Protein AF-A0AAJ1BRF3-F1 (afdb_monomer_lite)

Radius of gyration: 14.61 Å; chains: 1; bounding box: 35×31×42 Å

Structure (mmCIF, N/CA/C/O backbone):
data_AF-A0AAJ1BRF3-F1
#
_entry.id   AF-A0AAJ1BRF3-F1
#
loop_
_atom_site.group_PDB
_atom_site.id
_atom_site.type_symbol
_atom_site.label_atom_id
_atom_site.label_alt_id
_atom_site.label_comp_id
_atom_site.label_asym_id
_atom_site.label_entity_id
_atom_site.label_seq_id
_atom_site.pdbx_PDB_ins_code
_atom_site.Cartn_x
_atom_site.Cartn_y
_atom_site.Cartn_z
_atom_site.occupancy
_atom_site.B_iso_or_equiv
_atom_site.auth_seq_id
_atom_site.auth_comp_id
_atom_site.auth_asym_id
_atom_site.auth_atom_id
_atom_site.pdbx_PDB_model_num
ATOM 1 N N . MET A 1 1 ? -19.219 22.115 26.175 1.00 54.06 1 MET A N 1
ATOM 2 C CA . MET A 1 1 ? -19.629 21.083 25.203 1.00 54.06 1 MET A CA 1
ATOM 3 C C . MET A 1 1 ? -18.493 20.089 25.088 1.00 54.06 1 MET A C 1
ATOM 5 O O . MET A 1 1 ? -17.418 20.471 24.651 1.00 54.06 1 MET A O 1
ATOM 9 N N . THR A 1 2 ? -18.680 18.864 25.563 1.00 70.56 2 THR A N 1
ATOM 10 C CA . THR A 1 2 ? -17.731 17.767 25.352 1.00 70.56 2 THR A CA 1
ATOM 11 C C . THR A 1 2 ? -17.885 17.290 23.911 1.00 70.56 2 THR A C 1
ATOM 13 O O . THR A 1 2 ? -18.897 16.693 23.563 1.00 70.56 2 THR A O 1
ATOM 16 N N . GLY A 1 3 ? -16.935 17.646 23.047 1.00 82.31 3 GLY A N 1
ATOM 17 C CA . GLY A 1 3 ? -16.916 17.186 21.660 1.00 82.31 3 GLY A CA 1
ATOM 18 C C . GLY A 1 3 ? -16.377 15.761 21.573 1.00 82.31 3 GLY A C 1
ATOM 19 O O . GLY A 1 3 ? -15.390 15.432 22.230 1.00 82.31 3 GLY A O 1
ATOM 20 N N . HIS A 1 4 ? -17.013 14.922 20.761 1.00 85.44 4 HIS A N 1
ATOM 21 C CA . HIS A 1 4 ? -16.432 13.644 20.360 1.00 85.44 4 HIS A CA 1
ATOM 22 C C . HIS A 1 4 ? -15.275 13.890 19.387 1.00 85.44 4 HIS A C 1
ATOM 24 O O . HIS A 1 4 ? -15.340 14.788 18.548 1.00 85.44 4 HIS A O 1
ATOM 30 N N . THR A 1 5 ? -14.218 13.086 19.483 1.00 90.19 5 THR A N 1
ATOM 31 C CA . THR A 1 5 ? -13.155 13.055 18.469 1.00 90.19 5 THR A CA 1
ATOM 32 C C . THR A 1 5 ? -13.469 11.968 17.446 1.00 90.19 5 THR A C 1
ATOM 34 O O . THR A 1 5 ? -14.124 10.980 17.784 1.00 90.19 5 THR A O 1
ATOM 37 N N . LEU A 1 6 ? -12.961 12.087 16.215 1.00 84.62 6 LEU A N 1
ATOM 38 C CA . LEU A 1 6 ? -13.078 11.007 15.223 1.00 84.62 6 LEU A CA 1
ATOM 39 C C . LEU A 1 6 ? -12.500 9.694 15.767 1.00 84.62 6 LEU A C 1
ATOM 41 O O . LEU A 1 6 ? -13.110 8.643 15.613 1.00 84.62 6 LEU A O 1
ATOM 45 N N . ARG A 1 7 ? -11.391 9.773 16.513 1.00 85.56 7 ARG A N 1
ATOM 46 C CA . ARG A 1 7 ? -10.784 8.624 17.196 1.00 85.56 7 ARG A CA 1
ATOM 47 C C . ARG A 1 7 ? -11.739 7.955 18.191 1.00 85.56 7 ARG A C 1
ATOM 49 O O . ARG A 1 7 ? -11.745 6.737 18.271 1.00 85.56 7 ARG A O 1
ATOM 56 N N . SER A 1 8 ? -12.556 8.721 18.922 1.00 87.81 8 SER A N 1
ATOM 57 C CA . SER A 1 8 ? -13.551 8.156 19.855 1.00 87.81 8 SER A CA 1
ATOM 58 C C . SER A 1 8 ? -14.765 7.520 19.173 1.00 87.81 8 SER A C 1
ATOM 60 O O . SER A 1 8 ? -15.526 6.821 19.834 1.00 87.81 8 SER A O 1
ATOM 62 N N . LEU A 1 9 ? -14.963 7.785 17.879 1.00 90.75 9 LEU A N 1
ATOM 63 C CA . LEU A 1 9 ? -16.090 7.280 17.091 1.00 90.75 9 LEU A CA 1
ATOM 64 C C . LEU A 1 9 ? -15.674 6.179 16.103 1.00 90.75 9 LEU A C 1
ATOM 66 O O . LEU A 1 9 ? -16.537 5.506 15.547 1.00 90.75 9 LEU A O 1
ATOM 70 N N . ALA A 1 10 ? -14.374 5.998 15.867 1.00 88.62 10 ALA A N 1
ATOM 71 C CA . ALA A 1 10 ? -13.855 5.019 14.924 1.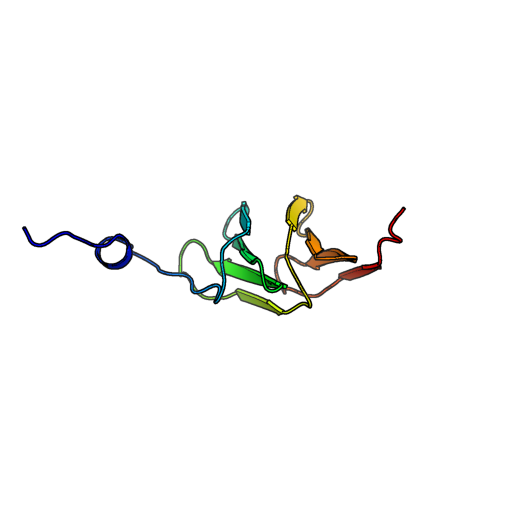00 88.62 10 ALA A CA 1
ATOM 72 C C . ALA A 1 10 ? -13.821 3.612 15.537 1.00 88.62 10 ALA A C 1
ATOM 74 O O . ALA A 1 10 ? -13.316 3.417 16.641 1.00 88.62 10 ALA A O 1
ATOM 75 N N . SER A 1 11 ? -14.295 2.614 14.787 1.00 89.00 11 SER A N 1
ATOM 76 C CA . SER A 1 11 ? -14.157 1.201 15.168 1.00 89.00 11 SER A CA 1
ATOM 77 C C . SER A 1 11 ? -12.707 0.724 15.100 1.00 89.00 11 SER A C 1
ATOM 79 O O . SER A 1 11 ? -12.312 -0.166 15.847 1.00 89.00 11 SER A O 1
ATOM 81 N N . LEU A 1 12 ? -11.915 1.306 14.197 1.00 90.62 12 LEU A N 1
ATOM 82 C CA . LEU A 1 12 ? -10.538 0.922 13.929 1.00 90.62 12 LEU A CA 1
ATOM 83 C C . LEU A 1 12 ? -9.694 2.165 13.625 1.00 90.62 12 LEU A C 1
ATOM 85 O O . LEU A 1 12 ? -10.157 3.088 12.958 1.00 90.62 12 LEU A O 1
ATOM 89 N N . VAL A 1 13 ? -8.444 2.167 14.090 1.00 92.12 13 VAL A N 1
ATOM 90 C CA . VAL A 1 13 ? -7.458 3.216 13.799 1.00 92.12 13 VAL A CA 1
ATOM 91 C C . VAL A 1 13 ? -6.207 2.569 13.214 1.00 92.12 13 VAL A C 1
ATOM 93 O O . VAL A 1 13 ? -5.715 1.582 13.761 1.00 92.12 13 VAL A O 1
ATOM 96 N N . ARG A 1 14 ? -5.711 3.118 12.099 1.00 93.12 14 ARG A N 1
ATOM 97 C CA . ARG A 1 14 ? -4.464 2.707 11.442 1.00 93.12 14 ARG A CA 1
ATOM 98 C C . ARG A 1 14 ? -3.444 3.814 11.559 1.00 93.12 14 ARG A C 1
ATOM 100 O O . ARG A 1 14 ? -3.654 4.910 11.048 1.00 93.12 14 ARG A O 1
ATOM 107 N N . GLU A 1 15 ? -2.368 3.522 12.271 1.00 92.50 15 GLU A N 1
ATOM 108 C CA . GLU A 1 15 ? -1.292 4.478 12.480 1.00 92.50 15 GLU A CA 1
ATOM 109 C C . GLU A 1 15 ? -0.301 4.357 11.321 1.00 92.50 15 GLU A C 1
ATOM 111 O O . GLU A 1 15 ? 0.419 3.367 11.175 1.00 92.50 15 GLU A O 1
ATOM 116 N N . LEU A 1 16 ? -0.291 5.380 10.472 1.00 94.81 16 LEU A N 1
ATOM 117 C CA . LEU A 1 16 ? 0.648 5.479 9.361 1.00 94.81 16 LEU A CA 1
ATOM 118 C C . LEU A 1 16 ? 1.978 6.118 9.796 1.00 94.81 16 LEU A C 1
ATOM 120 O O . LEU A 1 16 ? 3.002 5.869 9.173 1.00 94.81 16 LEU A O 1
ATOM 124 N N . GLY A 1 17 ? 1.969 6.900 10.882 1.00 93.00 17 GLY A N 1
ATOM 125 C CA . GLY A 1 17 ? 3.146 7.580 11.442 1.00 93.00 17 GLY A CA 1
ATOM 126 C C . GLY A 1 17 ? 3.408 8.975 10.865 1.00 93.00 17 GLY A C 1
ATOM 127 O O . GLY A 1 17 ? 3.976 9.814 11.553 1.00 93.00 17 GLY A O 1
ATOM 128 N N . SER A 1 18 ? 2.910 9.261 9.660 1.00 95.25 18 SER A N 1
ATOM 129 C CA . SER A 1 18 ? 3.014 10.562 8.990 1.00 95.25 18 SER A CA 1
ATOM 130 C C . SER A 1 18 ? 1.723 10.890 8.227 1.00 95.25 18 SER A C 1
ATOM 132 O O . SER A 1 18 ? 0.774 10.100 8.219 1.00 95.25 18 SER A O 1
ATOM 134 N N . ALA A 1 19 ? 1.661 12.072 7.612 1.00 96.38 19 ALA A N 1
ATOM 135 C CA . ALA A 1 19 ? 0.528 12.496 6.801 1.00 96.38 19 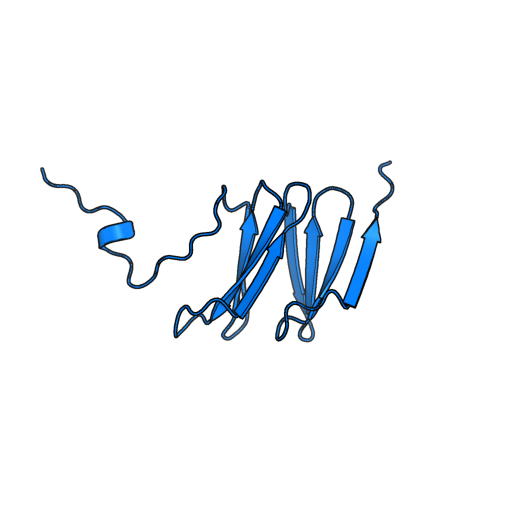ALA A CA 1
ATOM 136 C C . ALA A 1 19 ? 0.254 11.480 5.681 1.00 96.38 19 ALA A C 1
ATOM 138 O O . ALA A 1 19 ? 1.158 11.111 4.934 1.00 96.38 19 ALA A O 1
ATOM 139 N N . CYS A 1 20 ? -1.001 11.041 5.578 1.00 96.81 20 CYS A N 1
ATOM 140 C CA . CYS A 1 20 ? -1.468 10.161 4.511 1.00 96.81 20 CYS A CA 1
ATOM 141 C C . CYS A 1 20 ? -1.534 10.941 3.194 1.00 96.81 20 CYS A C 1
ATOM 143 O O . CYS A 1 20 ? -2.160 12.001 3.141 1.00 96.81 20 CYS A O 1
ATOM 145 N N . THR A 1 21 ? -0.917 10.411 2.144 1.00 97.50 21 THR A N 1
ATOM 146 C CA . THR A 1 21 ? -0.858 11.019 0.803 1.00 97.50 21 THR A CA 1
ATOM 147 C C . THR A 1 21 ? -1.751 10.291 -0.193 1.00 97.50 21 THR A C 1
ATOM 149 O O . THR A 1 21 ? -2.359 10.923 -1.051 1.00 97.50 21 THR A O 1
ATOM 152 N N . VAL A 1 22 ? -1.894 8.975 -0.037 1.00 97.31 22 VAL A N 1
ATOM 153 C CA . VAL A 1 22 ? -2.761 8.135 -0.866 1.00 97.31 22 VAL A CA 1
ATOM 154 C C . VAL A 1 22 ? -3.432 7.070 -0.005 1.00 97.31 22 VAL A C 1
ATOM 156 O O . VAL A 1 22 ? -2.834 6.575 0.949 1.00 97.31 22 VAL A O 1
ATOM 159 N N . LEU A 1 23 ? -4.682 6.735 -0.327 1.00 97.12 23 LEU A N 1
ATOM 160 C CA . LEU A 1 23 ? -5.475 5.704 0.340 1.00 97.12 23 LEU A CA 1
ATOM 161 C C . LEU A 1 23 ? -6.279 4.939 -0.715 1.00 97.12 23 LEU A C 1
ATOM 163 O O . LEU A 1 23 ? -6.987 5.560 -1.506 1.00 97.12 23 LEU A O 1
ATOM 167 N N . GLN A 1 24 ? -6.193 3.612 -0.720 1.00 97.56 24 GLN A N 1
ATOM 168 C CA . GLN A 1 24 ? -6.919 2.742 -1.650 1.00 97.56 24 GLN A CA 1
ATOM 169 C C . GLN A 1 24 ? -7.460 1.511 -0.924 1.00 97.56 24 GLN A C 1
ATOM 171 O O . GLN A 1 24 ? -6.847 1.016 0.019 1.00 97.56 24 GLN A O 1
ATOM 176 N N . ILE A 1 25 ? -8.607 1.009 -1.381 1.00 96.44 25 ILE A N 1
ATOM 177 C CA . ILE A 1 25 ? -9.184 -0.260 -0.924 1.00 96.44 25 ILE A CA 1
ATOM 178 C C . ILE A 1 25 ? -9.263 -1.204 -2.120 1.00 96.44 25 ILE A C 1
ATOM 180 O O . ILE A 1 25 ? -9.849 -0.850 -3.144 1.00 96.44 25 ILE A O 1
ATOM 184 N N . ALA A 1 26 ? -8.719 -2.410 -1.976 1.00 95.38 26 ALA A N 1
ATOM 185 C CA . ALA A 1 26 ? -8.802 -3.477 -2.964 1.00 95.38 26 ALA A CA 1
ATOM 186 C C . ALA A 1 26 ? -9.189 -4.793 -2.279 1.00 95.38 26 ALA A C 1
ATOM 188 O O . ALA A 1 26 ? -8.366 -5.451 -1.652 1.00 95.38 26 ALA A O 1
ATOM 189 N N . GLY A 1 27 ? -10.463 -5.179 -2.394 1.00 95.25 27 GLY A N 1
ATOM 190 C CA . GLY A 1 27 ? -10.983 -6.352 -1.686 1.00 95.25 27 GLY A CA 1
ATOM 191 C C . GLY A 1 27 ? -10.826 -6.196 -0.172 1.00 95.25 27 GLY A C 1
ATOM 192 O O . GLY A 1 27 ? -11.359 -5.248 0.402 1.00 95.25 27 GLY A O 1
ATOM 193 N N . ASP A 1 28 ? -10.064 -7.102 0.443 1.00 95.94 28 ASP A N 1
ATOM 194 C CA . ASP A 1 28 ? -9.809 -7.111 1.890 1.00 95.94 28 ASP A CA 1
ATOM 195 C C . ASP A 1 28 ? -8.596 -6.263 2.305 1.00 95.94 28 ASP A C 1
ATOM 197 O O . ASP A 1 28 ? -8.244 -6.249 3.488 1.00 95.94 28 ASP A O 1
ATOM 201 N N . ASP A 1 29 ? -7.941 -5.584 1.363 1.00 97.50 29 ASP A N 1
ATOM 202 C CA . ASP A 1 29 ? -6.735 -4.793 1.591 1.00 97.50 29 ASP A CA 1
ATOM 203 C C . ASP A 1 29 ? -7.043 -3.291 1.605 1.00 97.50 29 ASP A C 1
ATOM 205 O O . ASP A 1 29 ? -7.564 -2.733 0.639 1.00 97.50 29 ASP A O 1
ATOM 209 N N . LEU A 1 30 ? -6.685 -2.623 2.701 1.00 97.50 30 LEU A N 1
ATOM 210 C CA . LEU A 1 30 ? -6.613 -1.169 2.813 1.00 97.50 30 LEU A CA 1
ATOM 211 C C . LEU A 1 30 ? -5.148 -0.760 2.707 1.00 97.50 30 LEU A C 1
ATOM 213 O O . LEU A 1 30 ? -4.371 -1.069 3.608 1.00 97.50 30 LEU A O 1
ATOM 217 N N . LEU A 1 31 ? -4.787 -0.031 1.655 1.00 98.38 31 LEU A N 1
ATOM 218 C CA . LEU A 1 31 ? -3.439 0.484 1.453 1.00 98.38 31 LEU A CA 1
ATOM 219 C C . LEU A 1 31 ? -3.386 1.980 1.701 1.00 98.38 31 LEU A C 1
ATOM 221 O O . LEU A 1 31 ? -4.250 2.716 1.222 1.00 98.38 31 LEU A O 1
ATOM 225 N N . ALA A 1 32 ? -2.345 2.428 2.396 1.00 98.19 32 ALA A N 1
ATOM 226 C CA . ALA A 1 32 ? -2.062 3.845 2.560 1.00 98.19 32 ALA A CA 1
ATOM 227 C C . ALA A 1 32 ? -0.579 4.148 2.352 1.00 98.19 32 ALA A C 1
ATOM 229 O O . ALA A 1 32 ? 0.287 3.435 2.861 1.00 98.19 32 ALA A O 1
ATOM 230 N N . GLY A 1 33 ? -0.319 5.232 1.629 1.00 97.88 33 GLY A N 1
ATOM 231 C CA . GLY A 1 33 ? 0.999 5.832 1.467 1.00 97.88 33 GLY A CA 1
ATOM 232 C C . GLY A 1 33 ? 1.134 7.100 2.307 1.00 97.88 33 GLY A C 1
ATOM 233 O O . GLY A 1 33 ? 0.133 7.774 2.580 1.00 97.88 33 GLY A O 1
ATOM 234 N N . SER A 1 34 ? 2.358 7.423 2.723 1.00 97.56 34 SER A N 1
ATOM 235 C CA . SER A 1 34 ? 2.659 8.576 3.570 1.00 97.56 34 SER A CA 1
ATOM 236 C C . SER A 1 34 ? 3.674 9.538 2.960 1.00 97.56 34 SER A C 1
ATOM 238 O O . SER A 1 34 ? 4.461 9.187 2.078 1.00 97.56 34 SER A O 1
ATOM 240 N N . GLN A 1 35 ? 3.691 10.757 3.501 1.00 96.81 35 GLN A N 1
ATOM 241 C CA . GLN A 1 35 ? 4.644 11.807 3.145 1.00 96.81 35 GLN A CA 1
ATOM 242 C C . GLN A 1 35 ? 6.103 11.448 3.485 1.00 96.81 35 GLN A C 1
ATOM 244 O O . GLN A 1 35 ? 7.021 11.981 2.868 1.00 96.81 35 GLN A O 1
ATOM 249 N N . GLU A 1 36 ? 6.321 10.554 4.451 1.00 95.81 36 GLU A N 1
ATOM 250 C CA . GLU A 1 36 ? 7.652 10.106 4.893 1.00 95.81 36 GLU A CA 1
ATOM 251 C C . GLU A 1 36 ? 8.024 8.723 4.340 1.00 95.81 36 GLU A C 1
ATOM 253 O O . GLU A 1 36 ? 8.935 8.089 4.851 1.00 95.81 36 GLU A O 1
ATOM 258 N N . GLY A 1 37 ? 7.328 8.251 3.302 1.00 95.62 37 GLY A N 1
ATOM 259 C CA . GLY A 1 37 ? 7.713 7.022 2.603 1.00 95.62 37 GLY A CA 1
ATOM 260 C C . GLY A 1 37 ? 7.225 5.738 3.244 1.00 95.62 37 GLY A C 1
ATOM 261 O O . GLY A 1 37 ? 7.713 4.661 2.930 1.00 95.62 37 GLY A O 1
ATOM 262 N N . VAL A 1 38 ? 6.220 5.817 4.111 1.00 97.38 38 VAL A N 1
ATOM 263 C CA . VAL A 1 38 ? 5.535 4.612 4.577 1.00 97.38 38 VAL A CA 1
ATOM 264 C C . VAL A 1 38 ? 4.509 4.200 3.533 1.00 97.38 38 VAL A C 1
ATOM 266 O O . VAL A 1 38 ? 3.597 4.971 3.239 1.00 97.38 38 VAL A O 1
ATOM 269 N N . LEU A 1 39 ? 4.599 2.966 3.046 1.00 97.81 39 LEU A N 1
ATOM 270 C CA . LEU A 1 39 ? 3.513 2.276 2.359 1.00 97.81 39 LEU A CA 1
ATOM 271 C C . LEU A 1 39 ? 3.095 1.075 3.205 1.00 97.81 39 LEU A C 1
ATOM 273 O O . LEU A 1 39 ? 3.897 0.181 3.465 1.00 97.81 39 LEU A O 1
ATOM 277 N N . ALA A 1 40 ? 1.846 1.047 3.648 1.00 98.31 40 ALA A N 1
ATOM 278 C CA . ALA A 1 40 ? 1.350 -0.003 4.528 1.00 98.31 40 ALA A CA 1
ATOM 279 C C . ALA A 1 40 ? 0.023 -0.567 4.033 1.00 98.31 40 ALA A C 1
ATOM 281 O O . ALA A 1 40 ? -0.760 0.126 3.378 1.00 98.31 40 ALA A O 1
ATOM 282 N N . CYS A 1 41 ? -0.212 -1.829 4.377 1.00 98.50 41 CYS A N 1
ATOM 283 C CA . CYS A 1 41 ? -1.424 -2.554 4.050 1.00 98.50 41 CYS A CA 1
ATOM 284 C C . CYS A 1 41 ? -2.033 -3.180 5.302 1.00 98.50 41 CYS A C 1
ATOM 286 O O . CYS A 1 41 ? -1.346 -3.821 6.101 1.00 98.50 41 CYS A O 1
ATOM 288 N N . TRP A 1 42 ? -3.346 -3.036 5.453 1.00 98.44 42 TRP A N 1
ATOM 289 C CA . TRP A 1 42 ? -4.113 -3.645 6.531 1.00 98.44 42 TRP A CA 1
ATOM 290 C C . TRP A 1 42 ? -5.277 -4.452 5.984 1.00 98.44 42 TRP A C 1
ATOM 292 O O . TRP A 1 42 ? -5.881 -4.102 4.977 1.00 98.44 42 TRP A O 1
ATOM 302 N N . SER A 1 43 ? -5.668 -5.477 6.734 1.00 97.38 43 SER A N 1
ATOM 303 C CA . SER A 1 43 ? -6.975 -6.100 6.557 1.00 97.38 43 SER A CA 1
ATOM 304 C C . SER A 1 43 ? -8.080 -5.078 6.838 1.00 97.38 43 SER A C 1
ATOM 306 O O . SER A 1 43 ? -8.098 -4.465 7.909 1.00 97.38 43 SER A O 1
ATOM 308 N N . VAL A 1 44 ? -9.025 -4.930 5.910 1.00 95.81 44 VAL A N 1
ATOM 309 C CA . VAL A 1 44 ? -10.218 -4.084 6.085 1.00 95.81 44 VAL A CA 1
ATOM 310 C C . VAL A 1 44 ? -11.045 -4.560 7.284 1.00 95.81 44 VAL A C 1
ATOM 312 O O . VAL A 1 44 ? -11.381 -3.756 8.152 1.00 95.81 44 VAL A O 1
ATOM 315 N N . ASP A 1 45 ? -11.289 -5.869 7.370 1.00 94.81 45 ASP A N 1
ATOM 316 C CA . ASP A 1 45 ? -12.157 -6.475 8.385 1.00 94.81 45 ASP A CA 1
ATOM 317 C C . ASP A 1 45 ? -11.562 -6.445 9.794 1.00 94.81 45 ASP A C 1
ATOM 319 O O . ASP A 1 45 ? -12.153 -5.917 10.736 1.00 94.81 45 ASP A O 1
ATOM 323 N N . SER A 1 46 ? -10.386 -7.055 9.958 1.0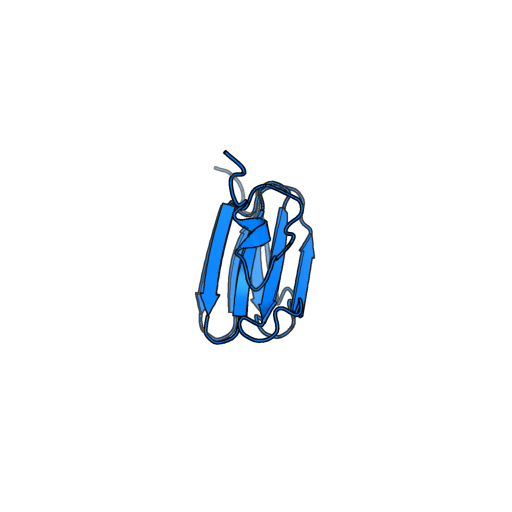0 95.69 46 SER A N 1
ATOM 324 C CA . SER A 1 46 ? -9.774 -7.239 11.281 1.00 95.69 46 SER A CA 1
ATOM 325 C C . SER A 1 46 ? -8.977 -6.023 11.719 1.00 95.69 46 SER A C 1
ATOM 327 O O . SER A 1 46 ? -8.792 -5.763 12.909 1.00 95.69 46 SER A O 1
ATOM 329 N N . GLY A 1 47 ? -8.455 -5.291 10.742 1.00 95.81 47 GLY A N 1
ATOM 330 C CA . GLY A 1 47 ? -7.525 -4.223 10.988 1.00 95.81 47 GLY A CA 1
ATOM 331 C C . GLY A 1 47 ? -6.102 -4.582 11.327 1.00 95.81 47 GLY A C 1
ATOM 332 O O . GLY A 1 47 ? -5.322 -3.679 11.633 1.00 95.81 47 GLY A O 1
ATOM 333 N N . ALA A 1 48 ? -5.765 -5.863 11.262 1.00 96.50 48 ALA A N 1
ATOM 334 C CA . ALA A 1 48 ? -4.390 -6.295 11.373 1.00 96.50 48 ALA A CA 1
ATOM 335 C C . ALA A 1 48 ? -3.564 -5.721 10.215 1.00 96.50 48 ALA A C 1
ATOM 337 O O . ALA A 1 48 ? -3.997 -5.746 9.060 1.00 96.50 48 ALA A O 1
ATOM 338 N N . GLU A 1 49 ? -2.379 -5.207 10.536 1.00 98.00 49 GLU A N 1
ATOM 339 C CA . GLU A 1 49 ? -1.373 -4.859 9.534 1.00 98.00 49 GLU A CA 1
ATOM 340 C C . GLU A 1 49 ? -0.880 -6.146 8.882 1.00 98.00 49 GLU A C 1
ATOM 342 O O . GLU A 1 49 ? -0.520 -7.095 9.580 1.00 98.00 49 GLU A O 1
ATOM 347 N N . ARG A 1 50 ? -0.939 -6.195 7.551 1.00 98.00 50 ARG A N 1
ATOM 348 C CA . ARG A 1 50 ? -0.459 -7.326 6.754 1.00 98.00 50 ARG A CA 1
ATOM 349 C C . ARG A 1 50 ? 1.025 -7.158 6.465 1.00 98.00 50 ARG A C 1
ATOM 351 O O . ARG A 1 50 ? 1.796 -8.085 6.685 1.00 98.00 50 ARG A O 1
ATOM 358 N N . TRP A 1 51 ? 1.410 -5.966 6.020 1.00 98.62 51 TRP A N 1
ATOM 359 C CA . TRP A 1 51 ? 2.794 -5.608 5.733 1.00 98.62 51 TRP A CA 1
ATOM 360 C C . TRP A 1 51 ? 2.978 -4.087 5.714 1.00 98.62 51 TRP A C 1
ATOM 362 O O . TRP A 1 51 ? 2.015 -3.319 5.612 1.00 98.62 51 TRP A O 1
ATOM 372 N N . ARG A 1 52 ? 4.244 -3.670 5.797 1.00 98.06 52 ARG A N 1
ATOM 373 C CA . ARG A 1 52 ? 4.694 -2.280 5.754 1.00 98.06 52 ARG A CA 1
ATOM 374 C C . ARG A 1 52 ? 6.058 -2.197 5.079 1.00 98.06 52 ARG A C 1
ATOM 376 O O . ARG A 1 52 ? 6.929 -3.019 5.348 1.00 98.06 52 ARG A O 1
ATOM 383 N N . ILE A 1 53 ? 6.218 -1.189 4.233 1.00 96.50 53 ILE A N 1
ATOM 384 C CA . ILE A 1 53 ? 7.464 -0.805 3.576 1.00 96.50 53 ILE A CA 1
ATOM 385 C C . ILE A 1 53 ? 7.778 0.627 4.004 1.00 96.50 53 ILE A C 1
ATOM 387 O O . ILE A 1 53 ? 6.877 1.465 4.089 1.00 96.50 53 ILE A O 1
ATOM 391 N N . GLU A 1 54 ? 9.049 0.884 4.292 1.00 94.75 54 GLU A N 1
ATOM 392 C CA . GLU A 1 54 ? 9.566 2.204 4.637 1.00 94.75 54 GLU A CA 1
ATOM 393 C C . GLU A 1 54 ? 10.598 2.617 3.593 1.00 94.75 54 GLU A C 1
ATOM 395 O O . GLU A 1 54 ? 11.539 1.874 3.314 1.00 94.75 54 GLU A O 1
ATOM 400 N N . ASP A 1 55 ? 10.394 3.800 3.028 1.00 86.44 55 ASP A N 1
ATOM 401 C CA . ASP A 1 55 ? 11.203 4.386 1.972 1.00 86.44 55 ASP A CA 1
ATOM 402 C C . ASP A 1 55 ? 11.681 5.786 2.306 1.00 86.44 55 ASP A C 1
ATOM 404 O O . ASP A 1 55 ? 11.164 6.472 3.186 1.00 86.44 55 ASP A O 1
ATOM 408 N N . GLU A 1 56 ? 12.662 6.241 1.533 1.00 85.12 56 GLU A N 1
ATOM 409 C CA . GLU A 1 56 ? 13.116 7.618 1.597 1.00 85.12 56 GLU A CA 1
ATOM 410 C C . GLU A 1 56 ? 12.186 8.521 0.774 1.00 85.12 56 GLU A C 1
ATOM 412 O O . GLU A 1 56 ? 12.316 8.659 -0.444 1.00 85.12 56 GLU A O 1
ATOM 417 N N . GLY A 1 57 ? 11.243 9.164 1.466 1.00 89.56 57 GLY A N 1
ATOM 418 C CA . GLY A 1 57 ? 10.404 10.251 0.949 1.00 89.56 57 GLY A CA 1
ATOM 419 C C . GLY A 1 57 ? 9.033 9.821 0.407 1.00 89.56 57 GLY A C 1
ATOM 420 O O . GLY A 1 57 ? 8.662 8.658 0.491 1.00 89.56 57 GLY A O 1
ATOM 421 N N . PRO A 1 58 ? 8.213 10.768 -0.080 1.00 95.75 58 PRO A N 1
ATOM 422 C CA . PRO A 1 58 ? 6.766 10.599 -0.141 1.00 95.75 58 PRO A CA 1
ATOM 423 C C . PRO A 1 58 ? 6.310 9.529 -1.134 1.00 95.75 58 PRO A C 1
ATOM 425 O O . PRO A 1 58 ? 6.679 9.547 -2.313 1.00 95.75 58 PRO A O 1
ATOM 428 N N . VAL A 1 59 ? 5.381 8.682 -0.685 1.00 96.88 59 VAL A N 1
ATOM 429 C CA . VAL A 1 59 ? 4.546 7.878 -1.583 1.00 96.88 59 VAL A CA 1
ATOM 430 C C . VAL A 1 59 ? 3.549 8.827 -2.235 1.00 96.88 59 VAL A C 1
ATOM 432 O O . VAL A 1 59 ? 2.663 9.356 -1.570 1.00 96.88 59 VAL A O 1
ATOM 435 N N . SER A 1 60 ? 3.716 9.101 -3.522 1.00 95.06 60 SER A N 1
ATOM 436 C CA . SER A 1 60 ? 2.938 10.128 -4.222 1.00 95.06 60 SER A CA 1
ATOM 437 C C . SER A 1 60 ? 1.616 9.591 -4.758 1.00 95.06 60 SER A C 1
ATOM 439 O O . SER A 1 60 ? 0.606 10.286 -4.698 1.00 95.06 60 SER A O 1
ATOM 441 N N . ASP A 1 61 ? 1.619 8.361 -5.270 1.00 95.81 61 ASP A N 1
ATOM 442 C CA . ASP A 1 61 ? 0.424 7.696 -5.786 1.00 95.81 61 ASP A CA 1
ATOM 443 C C . ASP A 1 61 ? 0.633 6.177 -5.828 1.00 95.81 61 ASP A C 1
ATOM 445 O O . ASP A 1 61 ? 1.773 5.693 -5.794 1.00 95.81 61 ASP A O 1
ATOM 449 N N . LEU A 1 62 ? -0.464 5.427 -5.922 1.00 97.00 62 LEU A N 1
ATOM 450 C CA . LEU A 1 62 ? -0.434 3.992 -6.165 1.00 97.00 62 LEU A CA 1
ATOM 451 C C . LEU A 1 62 ? -1.644 3.522 -6.976 1.00 97.00 62 LEU A C 1
ATOM 453 O O . LEU A 1 62 ? -2.755 4.028 -6.826 1.00 97.00 62 LEU A O 1
ATOM 457 N N . VAL A 1 63 ? -1.437 2.481 -7.778 1.00 97.62 63 VAL A N 1
ATOM 458 C CA . VAL A 1 63 ? -2.505 1.752 -8.475 1.00 97.62 63 VAL A CA 1
ATOM 459 C C . VAL A 1 63 ? -2.385 0.258 -8.214 1.00 97.62 63 VAL A C 1
ATOM 461 O O . VAL A 1 63 ? -1.295 -0.254 -7.965 1.00 97.62 63 VAL A O 1
ATOM 464 N N . ILE A 1 64 ? -3.512 -0.450 -8.257 1.00 97.69 64 ILE A N 1
ATOM 465 C CA . ILE A 1 64 ? -3.577 -1.882 -7.960 1.00 97.69 64 ILE A CA 1
ATOM 466 C C . ILE A 1 64 ? -4.117 -2.611 -9.183 1.00 97.69 64 ILE A C 1
ATOM 468 O O . ILE A 1 64 ? -5.198 -2.281 -9.667 1.00 97.69 64 ILE A O 1
ATOM 472 N N . ASP A 1 65 ? -3.375 -3.604 -9.665 1.00 96.62 65 ASP A N 1
ATOM 473 C CA . ASP A 1 65 ? -3.799 -4.465 -10.769 1.00 96.62 65 ASP A CA 1
ATOM 474 C C . ASP A 1 65 ? -3.159 -5.853 -10.663 1.00 96.62 65 ASP A C 1
ATOM 476 O O . ASP A 1 65 ? -2.002 -5.992 -10.266 1.00 96.62 65 ASP A O 1
ATOM 480 N N . GLY A 1 66 ? -3.917 -6.896 -11.005 1.00 94.81 66 GLY A N 1
ATOM 481 C CA . GLY A 1 66 ? -3.402 -8.267 -11.087 1.00 94.81 66 GLY A CA 1
ATOM 482 C C . GLY A 1 66 ? -2.713 -8.796 -9.820 1.00 94.81 66 GLY A C 1
ATOM 483 O O . GLY A 1 66 ? -1.754 -9.557 -9.932 1.00 94.81 66 GLY A O 1
ATOM 484 N N . GLY A 1 67 ? -3.159 -8.383 -8.627 1.00 95.75 67 GLY A N 1
ATOM 485 C CA . GLY A 1 67 ? -2.536 -8.769 -7.350 1.00 95.75 67 GLY A CA 1
ATOM 486 C C . GLY A 1 67 ? -1.250 -8.004 -7.021 1.00 95.75 67 GLY A C 1
ATOM 487 O O . GLY A 1 67 ? -0.490 -8.415 -6.149 1.00 95.75 67 GLY A O 1
ATOM 488 N N . ARG A 1 68 ? -0.988 -6.896 -7.717 1.00 98.12 68 ARG A N 1
ATOM 489 C CA . ARG A 1 68 ? 0.197 -6.066 -7.518 1.00 98.12 68 ARG A CA 1
ATOM 490 C C . ARG A 1 68 ? -0.187 -4.636 -7.208 1.00 98.12 68 ARG A C 1
ATOM 492 O O . ARG A 1 68 ? -1.171 -4.119 -7.731 1.00 98.12 68 ARG A O 1
ATOM 499 N N . VAL A 1 69 ? 0.642 -3.999 -6.400 1.00 98.25 69 VAL A N 1
ATOM 500 C CA . VAL A 1 69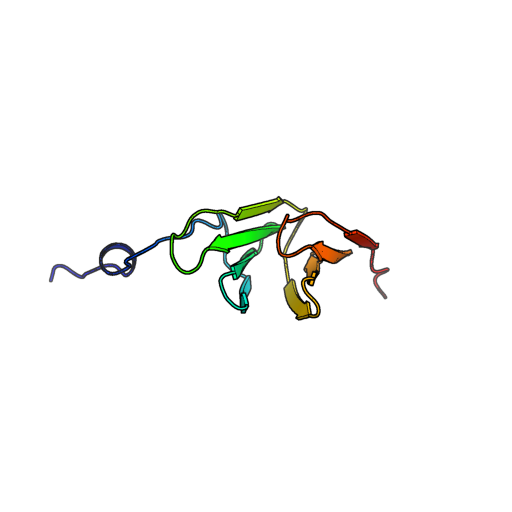 ? 0.616 -2.568 -6.124 1.00 98.25 69 VAL A CA 1
ATOM 501 C C . VAL A 1 69 ? 1.738 -1.937 -6.924 1.00 98.25 69 VAL A C 1
ATOM 503 O O . VAL A 1 69 ? 2.894 -2.324 -6.777 1.00 98.25 69 VAL A O 1
ATOM 506 N N . TYR A 1 70 ? 1.404 -0.963 -7.756 1.00 97.69 70 TYR A N 1
ATOM 507 C CA . TYR A 1 70 ? 2.372 -0.134 -8.452 1.00 97.69 70 TYR A CA 1
ATOM 508 C C . TYR A 1 70 ? 2.413 1.219 -7.757 1.00 97.69 70 TYR A C 1
ATOM 510 O O . TYR A 1 70 ? 1.430 1.953 -7.812 1.00 97.69 70 TYR A O 1
ATOM 518 N N . ALA A 1 71 ? 3.513 1.525 -7.074 1.00 96.94 71 ALA A N 1
ATOM 519 C CA . ALA A 1 71 ? 3.636 2.714 -6.236 1.00 96.94 71 ALA A CA 1
ATOM 520 C C . ALA A 1 71 ? 4.740 3.636 -6.753 1.00 96.94 71 ALA A C 1
ATOM 522 O O . ALA A 1 71 ? 5.843 3.179 -7.061 1.00 96.94 71 ALA A O 1
ATOM 523 N N . SER A 1 72 ? 4.438 4.933 -6.818 1.00 95.25 72 SER A N 1
ATOM 524 C CA . SER A 1 72 ? 5.424 5.985 -7.063 1.00 95.25 72 SER A CA 1
ATOM 525 C C . SER A 1 72 ? 5.882 6.543 -5.720 1.00 95.25 72 SER A C 1
ATOM 527 O O . SER A 1 72 ? 5.087 7.163 -5.011 1.00 95.25 72 SER A O 1
ATOM 529 N N . ALA A 1 73 ? 7.151 6.349 -5.375 1.00 92.44 73 ALA A N 1
ATOM 530 C CA . ALA A 1 73 ? 7.744 6.800 -4.120 1.00 92.44 73 ALA A CA 1
ATOM 531 C C . ALA A 1 73 ? 9.024 7.592 -4.402 1.00 92.44 73 ALA A C 1
ATOM 533 O O . ALA A 1 73 ? 10.002 7.044 -4.916 1.00 92.44 73 ALA A O 1
ATOM 534 N N . SER A 1 74 ? 9.011 8.889 -4.088 1.00 89.25 74 SER A N 1
ATOM 535 C CA . SER A 1 74 ? 10.099 9.827 -4.398 1.00 89.25 74 SER A CA 1
ATOM 536 C C . SER A 1 74 ? 10.566 9.740 -5.858 1.00 89.25 74 SER A C 1
ATOM 538 O O . SER A 1 74 ? 9.839 10.138 -6.765 1.00 89.25 74 SER A O 1
ATOM 540 N N . VAL A 1 75 ? 11.773 9.220 -6.087 1.00 90.31 75 VAL A N 1
ATOM 541 C CA . VAL A 1 75 ? 12.404 9.066 -7.404 1.00 90.31 75 VAL A CA 1
ATOM 542 C C . VAL A 1 75 ? 12.251 7.650 -7.955 1.00 90.31 75 VAL A C 1
ATOM 544 O O . VAL A 1 75 ? 12.954 7.285 -8.881 1.00 90.31 75 VAL A O 1
ATOM 547 N N . SER A 1 76 ? 11.377 6.820 -7.389 1.00 92.06 76 SER A N 1
ATOM 548 C CA . SER A 1 76 ? 11.245 5.410 -7.761 1.00 92.06 76 SER A CA 1
ATOM 549 C C . SER A 1 76 ? 9.811 5.031 -8.118 1.00 92.06 76 SER A C 1
ATOM 551 O O . SER A 1 76 ? 8.843 5.544 -7.552 1.00 92.06 76 SER A O 1
ATOM 553 N N . LEU A 1 77 ? 9.688 4.100 -9.060 1.00 95.19 77 LEU A N 1
ATOM 554 C CA . LEU A 1 77 ? 8.480 3.336 -9.329 1.00 95.19 77 LEU A CA 1
ATOM 555 C C . LEU A 1 77 ? 8.736 1.886 -8.921 1.00 95.19 77 LEU A C 1
ATOM 557 O O . LEU A 1 77 ? 9.774 1.312 -9.258 1.00 95.19 77 LEU A O 1
ATOM 561 N N . ARG A 1 78 ? 7.778 1.277 -8.227 1.00 95.81 78 ARG A N 1
ATOM 562 C CA . ARG A 1 78 ? 7.890 -0.103 -7.743 1.00 95.81 78 ARG A CA 1
ATOM 563 C C . ARG A 1 78 ? 6.667 -0.912 -8.090 1.00 95.81 78 ARG A C 1
ATOM 565 O O . ARG A 1 78 ? 5.569 -0.365 -8.106 1.00 95.81 78 ARG A O 1
ATOM 572 N N . ALA A 1 79 ? 6.855 -2.214 -8.278 1.00 97.88 79 ALA A N 1
ATOM 573 C CA . ALA A 1 79 ? 5.770 -3.180 -8.176 1.00 97.88 79 ALA A CA 1
ATOM 574 C C . ALA A 1 79 ?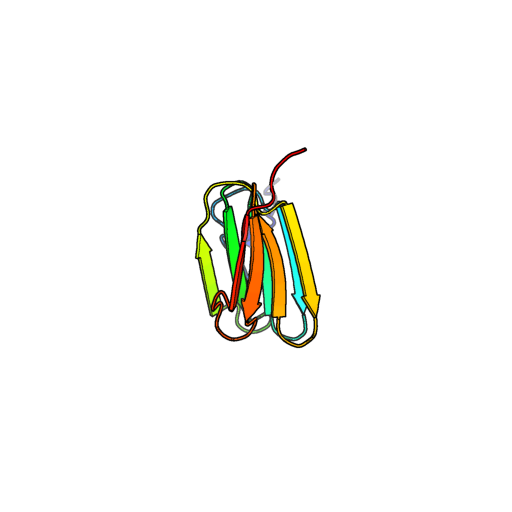 5.962 -4.050 -6.943 1.00 97.88 79 ALA A C 1
ATOM 576 O O . ALA A 1 79 ? 7.049 -4.575 -6.707 1.00 97.88 79 ALA A O 1
ATOM 577 N N . ILE A 1 80 ? 4.887 -4.228 -6.193 1.00 98.38 80 ILE A N 1
ATOM 578 C CA . ILE A 1 80 ? 4.861 -4.938 -4.921 1.00 98.38 80 ILE A CA 1
ATOM 579 C C . ILE A 1 80 ? 3.755 -5.988 -4.991 1.00 98.38 80 ILE A C 1
ATOM 581 O O . ILE A 1 80 ? 2.674 -5.705 -5.506 1.00 98.38 80 ILE A O 1
ATOM 585 N N . ASP A 1 81 ? 4.004 -7.195 -4.498 1.00 98.31 81 ASP A N 1
ATOM 586 C CA . ASP A 1 81 ? 2.951 -8.192 -4.310 1.00 98.31 81 ASP A CA 1
ATOM 587 C C . ASP A 1 81 ? 1.998 -7.735 -3.195 1.00 98.31 81 ASP A C 1
ATOM 589 O O . ASP A 1 81 ? 2.427 -7.469 -2.072 1.00 98.31 81 ASP A O 1
ATOM 593 N N . ILE A 1 82 ? 0.699 -7.619 -3.490 1.00 97.81 82 ILE A N 1
ATOM 594 C CA . ILE A 1 82 ? -0.267 -7.083 -2.517 1.00 97.81 82 ILE A CA 1
ATOM 595 C C . ILE A 1 82 ? -0.476 -8.015 -1.316 1.00 97.81 82 ILE A C 1
ATOM 597 O O . ILE A 1 82 ? -0.826 -7.547 -0.235 1.00 97.81 82 ILE A O 1
ATOM 601 N N . GLY A 1 83 ? -0.266 -9.322 -1.486 1.00 97.25 83 GLY A N 1
ATOM 602 C CA . GLY A 1 83 ? -0.485 -10.310 -0.438 1.00 97.25 83 GLY A CA 1
ATOM 603 C C . GLY A 1 83 ? 0.655 -10.353 0.573 1.00 97.25 83 GLY A C 1
ATOM 604 O O . GLY A 1 83 ? 0.408 -10.559 1.762 1.00 97.25 83 GLY A O 1
ATOM 605 N N . THR A 1 84 ? 1.892 -10.148 0.119 1.00 97.19 84 THR 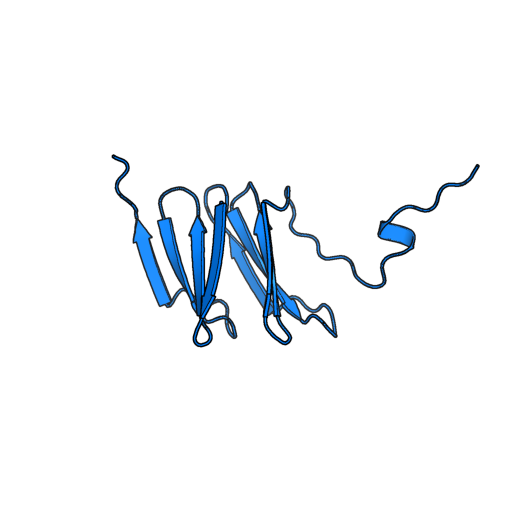A N 1
ATOM 606 C CA . THR A 1 84 ? 3.090 -10.303 0.960 1.00 97.19 84 THR A CA 1
ATOM 607 C C . THR A 1 84 ? 3.799 -8.993 1.287 1.00 97.19 84 THR A C 1
ATOM 609 O O . THR A 1 84 ? 4.524 -8.940 2.279 1.00 97.19 84 THR A O 1
ATOM 612 N N . GLY A 1 85 ? 3.617 -7.948 0.476 1.00 97.62 85 GLY A N 1
ATOM 613 C CA . GLY A 1 85 ? 4.429 -6.733 0.544 1.00 97.62 85 GLY A CA 1
ATOM 614 C C . GLY A 1 85 ? 5.825 -6.901 -0.066 1.00 97.62 85 GLY A C 1
ATOM 615 O O . GLY A 1 85 ? 6.676 -6.031 0.101 1.00 97.62 85 GLY A O 1
ATOM 616 N N . GLU A 1 86 ? 6.094 -8.006 -0.766 1.00 98.00 86 GLU A N 1
ATOM 617 C CA . GLU A 1 86 ? 7.373 -8.228 -1.440 1.00 98.00 86 GLU A CA 1
ATOM 618 C C . GLU A 1 86 ? 7.530 -7.279 -2.633 1.00 98.00 86 GLU A C 1
ATOM 620 O O . GLU A 1 86 ? 6.691 -7.249 -3.534 1.00 98.00 86 GLU A O 1
ATOM 625 N N . VAL A 1 87 ? 8.634 -6.529 -2.674 1.00 97.00 87 VAL A N 1
ATOM 626 C CA . VAL A 1 87 ? 9.000 -5.708 -3.834 1.00 97.00 87 VAL A CA 1
ATOM 627 C C . VAL A 1 87 ? 9.447 -6.630 -4.971 1.00 97.00 87 VAL A C 1
ATOM 629 O O . VAL A 1 87 ? 10.538 -7.193 -4.941 1.00 97.00 87 VAL A O 1
ATOM 632 N N . LEU A 1 88 ? 8.605 -6.767 -5.995 1.00 98.12 88 LEU A N 1
ATOM 633 C CA . LEU A 1 88 ? 8.861 -7.594 -7.178 1.00 98.12 88 LEU A CA 1
ATOM 634 C C . LEU A 1 88 ? 9.897 -6.953 -8.104 1.00 98.12 88 LEU A C 1
ATOM 636 O O . LEU A 1 88 ? 10.697 -7.647 -8.732 1.00 98.12 88 LEU A O 1
ATOM 640 N N . TRP A 1 89 ? 9.854 -5.625 -8.221 1.00 97.38 89 TRP A N 1
ATOM 641 C CA . TRP A 1 89 ? 10.882 -4.828 -8.882 1.00 97.38 89 TRP A CA 1
ATOM 642 C C . TRP A 1 89 ? 10.834 -3.370 -8.425 1.00 97.38 89 TRP A C 1
ATOM 644 O O . TRP A 1 89 ? 9.789 -2.861 -8.021 1.00 97.38 89 TRP A O 1
ATOM 654 N N . ASP A 1 90 ? 11.974 -2.700 -8.571 1.00 94.81 90 ASP A N 1
ATOM 655 C CA . ASP A 1 90 ? 12.162 -1.267 -8.350 1.00 94.81 90 ASP A CA 1
ATOM 656 C C . ASP A 1 90 ? 12.879 -0.655 -9.561 1.00 94.81 90 ASP A C 1
ATOM 658 O O . ASP A 1 90 ? 13.825 -1.249 -10.105 1.00 94.81 90 ASP A O 1
ATOM 662 N N . ARG A 1 91 ? 12.393 0.504 -10.010 1.00 94.94 91 ARG A N 1
ATOM 663 C CA . ARG A 1 91 ? 13.002 1.340 -11.045 1.00 94.94 91 ARG A CA 1
ATOM 664 C C . ARG A 1 91 ? 13.123 2.770 -10.538 1.00 94.94 91 ARG A C 1
ATOM 666 O O . ARG A 1 91 ? 12.113 3.442 -10.347 1.00 94.94 91 ARG A O 1
ATOM 673 N N . GLU A 1 92 ? 14.353 3.252 -10.435 1.00 92.69 92 GLU A N 1
ATOM 674 C CA . GLU A 1 92 ? 14.621 4.680 -10.320 1.00 92.69 92 GLU A CA 1
ATOM 675 C C . GLU A 1 92 ? 14.172 5.390 -11.607 1.00 92.69 92 GLU A C 1
ATOM 677 O O . GLU A 1 92 ? 14.450 4.948 -12.727 1.00 92.69 92 GLU A O 1
ATOM 682 N N . LEU A 1 93 ? 13.410 6.459 -11.433 1.00 86.94 93 LEU A N 1
ATOM 683 C CA . LEU A 1 93 ? 12.971 7.361 -12.474 1.00 86.94 93 LEU A CA 1
ATOM 684 C C . LEU A 1 93 ? 14.045 8.433 -12.602 1.00 86.94 93 LEU A C 1
ATOM 686 O O . LEU A 1 93 ? 14.229 9.256 -11.706 1.00 86.94 93 LEU A O 1
ATOM 690 N N . GLU A 1 94 ? 14.753 8.429 -13.726 1.00 80.69 94 GLU A N 1
ATOM 691 C CA . GLU A 1 94 ? 15.628 9.543 -14.064 1.00 80.69 94 GLU A CA 1
ATOM 692 C C . GLU A 1 94 ? 14.750 10.792 -14.220 1.00 80.69 94 GLU A C 1
ATOM 694 O O . GLU A 1 94 ? 13.848 10.843 -15.062 1.00 80.69 94 GLU A O 1
ATOM 699 N N . GLY A 1 95 ? 14.963 11.776 -13.341 1.00 69.56 95 GLY A N 1
ATOM 700 C CA . GLY A 1 95 ? 14.354 13.092 -13.483 1.00 69.56 95 GLY A CA 1
ATOM 701 C C . GLY A 1 95 ? 14.729 13.700 -14.837 1.00 69.56 95 GLY A C 1
ATOM 702 O O . GLY A 1 95 ? 15.825 13.459 -15.341 1.00 69.56 95 GLY A O 1
ATOM 703 N N . ALA A 1 96 ? 13.798 14.454 -15.425 1.00 54.22 96 ALA A N 1
ATOM 704 C CA . ALA A 1 96 ? 14.020 15.174 -16.680 1.00 54.22 96 ALA A CA 1
ATOM 705 C C . ALA A 1 96 ? 15.179 16.182 -16.594 1.00 54.22 96 ALA A C 1
ATOM 707 O O . ALA A 1 96 ? 15.344 16.805 -15.518 1.00 54.22 96 ALA A O 1
#

pLDDT: mean 93.39, std 7.82, range [54.06, 98.62]

Sequence (96 aa):
MTGHTLRSLASLVRELGSACTVLQIAGDDLLAGSQEGVLACWSVDSGAERWRIEDEGPVSDLVIDGGRVYASASVSLRAIDIGTGEVLWDRELEGA

Secondary structure (DSSP, 8-state):
--PPPHHHH-S-----SS-EEEEEEETTEEEEEETTSEEEEEETTT--EEEEEE-SS-EEEEEEETTEEEEEETTEEEEEETTT--EEEEEE----

Foldseek 3Di:
DDDDDVVNVDPDDDCQPAAWQDWDDDPQWIWTWHQQAKIWIAGPVPRDTQDIDGDHGTFNDWDDDPQWIFTDGDQKTFIARNRRRHTPDIDGHDDD